Protein AF-A0A1V2PSK8-F1 (afdb_monomer_lite)

Secondary structure (DSSP, 8-state):
--HHHHHHHHHHHHHTPPTT--TTT-SS-TTTTTTPPTT-EE----SSEEEEEEEEEETTSPEEEEEEEEEESSHHHHHHHHHH-EEEEEETTEEPPEEEEEEEEEEEEETTEEEEEEEEEEEEEEPPPPSEEEEEEEEEEETTEEEEEEEEEEEE--

Foldseek 3Di:
DDPQVLQQQQQQVQQAADVPLRLQDDQEAPNQPPPADPQAREHYWHFAEEGEYEDEAELQHKYKYALDKDWAADQVVRVLQLVQKDKFKAKQNHTFQWDWFHFDWHWHAHNVGIDITTMTHTMGIGGRDDQDWMKMWMWMDGDPGTTIYIYTYHYDHD

Sequence (158 aa):
MTPQRLQTLWWSWASSAAPGQSPVEDATGQYCGDSQPFGVWLVAGTASGTADRHCQVPAALPLAGPAAAQVTKDQNDCAAFLAAAKGEVLLDGKPVQLEKMEPTKITYETEQGSKEGFSCGLWFRANPLSPGQHTLTLRGSSGSFANEVNYDLAVVKL

pLDDT: mean 97.34, std 2.77, range [70.44, 98.88]

Radius of gyration: 14.54 Å; chains: 1; bounding box: 32×29×35 Å

Structure (mmCIF, N/CA/C/O backbone):
data_AF-A0A1V2PSK8-F1
#
_entry.id   AF-A0A1V2PSK8-F1
#
loop_
_atom_site.group_PDB
_atom_site.id
_atom_site.type_symbol
_atom_site.label_atom_id
_atom_site.label_alt_id
_atom_site.label_comp_id
_atom_site.label_asym_id
_atom_site.label_entity_id
_atom_site.label_seq_id
_atom_site.pdbx_PDB_ins_code
_atom_site.Cartn_x
_atom_site.Cartn_y
_atom_site.Cartn_z
_atom_site.occupancy
_atom_site.B_iso_or_equiv
_atom_site.auth_seq_id
_atom_site.auth_comp_id
_atom_site.auth_asym_id
_atom_site.auth_atom_id
_atom_site.pdbx_PDB_model_num
ATOM 1 N N . MET A 1 1 ? 7.914 -8.347 9.349 1.00 90.50 1 MET A N 1
ATOM 2 C CA . MET A 1 1 ? 7.860 -8.603 7.890 1.00 90.50 1 MET A CA 1
ATOM 3 C C . MET A 1 1 ? 8.878 -7.709 7.199 1.00 90.50 1 MET A C 1
ATOM 5 O O . MET A 1 1 ? 8.917 -6.532 7.528 1.00 90.50 1 MET A O 1
ATOM 9 N N . THR A 1 2 ? 9.701 -8.236 6.288 1.00 96.56 2 THR A N 1
ATOM 10 C CA . THR A 1 2 ? 10.704 -7.426 5.566 1.00 96.56 2 THR A CA 1
ATOM 11 C C . THR A 1 2 ? 10.044 -6.471 4.554 1.00 96.56 2 THR A C 1
ATOM 13 O O . THR A 1 2 ? 8.905 -6.720 4.140 1.00 96.56 2 THR A O 1
ATOM 16 N N . PRO A 1 3 ? 10.725 -5.391 4.123 1.00 97.00 3 PRO A N 1
ATOM 17 C CA . PRO A 1 3 ? 10.239 -4.499 3.062 1.00 97.00 3 PRO A CA 1
ATOM 18 C C . PRO A 1 3 ? 9.904 -5.230 1.759 1.00 97.00 3 PRO A C 1
ATOM 20 O O . PRO A 1 3 ? 8.795 -5.101 1.250 1.00 97.00 3 PRO A O 1
ATOM 23 N N . GLN A 1 4 ? 10.806 -6.082 1.264 1.00 98.00 4 GLN A N 1
ATOM 24 C CA . GLN A 1 4 ? 10.581 -6.857 0.039 1.00 98.00 4 GLN A CA 1
ATOM 25 C C . GLN A 1 4 ? 9.354 -7.777 0.140 1.00 98.00 4 GLN A C 1
ATOM 27 O O . GLN A 1 4 ? 8.572 -7.875 -0.808 1.00 98.00 4 GLN A O 1
ATOM 32 N N . ARG A 1 5 ? 9.149 -8.430 1.296 1.00 98.06 5 ARG A N 1
ATOM 33 C CA . ARG A 1 5 ? 7.998 -9.320 1.498 1.00 98.06 5 ARG A CA 1
ATOM 34 C C . ARG A 1 5 ? 6.679 -8.553 1.538 1.00 98.06 5 ARG A C 1
ATOM 36 O O . ARG A 1 5 ? 5.718 -9.039 0.954 1.00 98.06 5 ARG A O 1
ATOM 43 N N . LEU A 1 6 ? 6.632 -7.380 2.179 1.00 98.62 6 LEU A N 1
ATOM 44 C CA . LEU A 1 6 ? 5.431 -6.533 2.167 1.00 98.62 6 LEU A CA 1
ATOM 45 C C . LEU A 1 6 ? 5.077 -6.113 0.740 1.00 98.62 6 LEU A C 1
ATOM 47 O O . LEU A 1 6 ? 3.944 -6.311 0.321 1.00 98.62 6 LEU A O 1
ATOM 51 N N . GLN A 1 7 ? 6.055 -5.604 -0.012 1.00 98.69 7 GLN A N 1
ATOM 52 C CA . GLN A 1 7 ? 5.845 -5.182 -1.398 1.00 98.69 7 GLN A CA 1
ATOM 53 C C . GLN A 1 7 ? 5.342 -6.344 -2.265 1.00 98.69 7 GLN A C 1
ATOM 55 O O . GLN A 1 7 ? 4.351 -6.204 -2.972 1.00 98.69 7 GLN A O 1
ATOM 60 N N . THR A 1 8 ? 5.961 -7.522 -2.142 1.00 98.62 8 THR A N 1
ATOM 61 C CA . THR A 1 8 ? 5.527 -8.739 -2.847 1.00 98.62 8 THR A CA 1
ATOM 62 C C . THR A 1 8 ? 4.082 -9.114 -2.514 1.00 98.62 8 THR A C 1
ATOM 64 O O . THR A 1 8 ? 3.291 -9.369 -3.420 1.00 98.62 8 THR A O 1
ATOM 67 N N . LEU A 1 9 ? 3.726 -9.145 -1.225 1.00 98.44 9 LEU A N 1
ATOM 68 C CA . LEU A 1 9 ? 2.376 -9.498 -0.782 1.00 98.44 9 LEU A CA 1
ATOM 69 C C . LEU A 1 9 ? 1.341 -8.493 -1.276 1.00 98.44 9 LEU A C 1
ATOM 71 O O . LEU A 1 9 ? 0.308 -8.901 -1.793 1.00 98.44 9 LEU A O 1
ATOM 75 N N . TRP A 1 10 ? 1.634 -7.200 -1.148 1.00 98.69 10 TRP A N 1
ATOM 76 C CA . TRP A 1 10 ? 0.705 -6.147 -1.526 1.00 98.69 10 TRP A CA 1
ATOM 77 C C . TRP A 1 10 ? 0.443 -6.121 -3.028 1.00 98.69 10 TRP A C 1
ATOM 79 O O . TRP A 1 10 ? -0.715 -6.144 -3.438 1.00 98.69 10 TRP A O 1
ATOM 89 N N . TRP A 1 11 ? 1.496 -6.168 -3.852 1.00 98.56 11 TRP A N 1
ATOM 90 C CA . TRP A 1 11 ? 1.329 -6.204 -5.306 1.00 98.56 11 TRP A CA 1
ATOM 91 C C . TRP A 1 11 ? 0.656 -7.484 -5.781 1.00 98.56 11 TRP A C 1
ATOM 93 O O . TRP A 1 11 ? -0.156 -7.409 -6.700 1.00 98.56 11 TRP A O 1
ATOM 103 N N . SER A 1 12 ? 0.938 -8.627 -5.146 1.00 98.56 12 SER A N 1
ATOM 104 C CA . SER A 1 12 ? 0.247 -9.879 -5.471 1.00 98.56 12 SER A CA 1
ATOM 105 C C . SER A 1 12 ? -1.241 -9.775 -5.156 1.00 98.56 12 SER A C 1
ATOM 107 O O . SER A 1 12 ? -2.07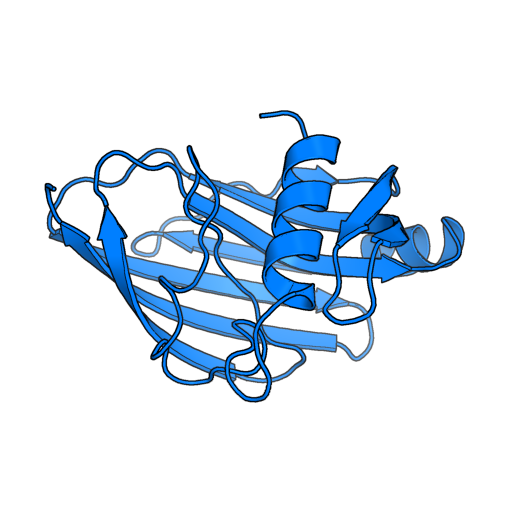2 -10.038 -6.016 1.00 98.56 12 SER A O 1
ATOM 109 N N . TRP A 1 13 ? -1.590 -9.338 -3.944 1.00 98.38 13 TRP A N 1
ATOM 110 C CA . TRP A 1 13 ? -2.980 -9.184 -3.513 1.00 98.38 13 TRP A CA 1
ATOM 111 C C . TRP A 1 13 ? -3.756 -8.214 -4.413 1.00 98.38 13 TRP A C 1
ATOM 113 O O . TRP A 1 13 ? -4.789 -8.580 -4.962 1.00 98.38 13 TRP A O 1
ATOM 123 N N . ALA A 1 14 ? -3.223 -7.013 -4.643 1.00 97.69 14 ALA A N 1
ATOM 124 C CA . ALA A 1 14 ? -3.907 -6.003 -5.443 1.00 97.69 14 ALA A CA 1
ATOM 125 C C . ALA A 1 14 ? -4.029 -6.395 -6.928 1.00 97.69 14 ALA A C 1
ATOM 127 O O . ALA A 1 14 ? -5.044 -6.101 -7.552 1.00 97.69 14 ALA A O 1
ATOM 128 N N . SER A 1 15 ? -3.019 -7.064 -7.501 1.00 97.31 15 SER A N 1
ATOM 129 C CA . SER A 1 15 ? -2.989 -7.394 -8.939 1.00 97.31 15 SER A CA 1
ATOM 130 C C . SER A 1 15 ? -3.676 -8.716 -9.299 1.00 97.31 15 SER A C 1
ATOM 132 O O . SER A 1 15 ? -3.849 -9.005 -10.485 1.00 97.31 15 SER A O 1
ATOM 134 N N . SER A 1 16 ? -4.016 -9.541 -8.306 1.00 97.06 16 SER A N 1
ATOM 135 C CA . SER A 1 16 ? -4.731 -10.816 -8.482 1.00 97.06 16 SER A CA 1
ATOM 136 C C . SER A 1 16 ? -6.204 -10.749 -8.080 1.00 97.06 16 SER A C 1
ATOM 138 O O . SER A 1 16 ? -6.888 -11.772 -8.097 1.00 97.06 16 SER A O 1
ATOM 140 N N . ALA A 1 17 ? -6.701 -9.556 -7.739 1.00 95.31 17 ALA A N 1
ATOM 141 C CA . ALA A 1 17 ? -8.114 -9.343 -7.472 1.00 95.31 17 ALA A CA 1
ATOM 142 C C . ALA A 1 17 ? -8.973 -9.784 -8.668 1.00 95.31 17 ALA A C 1
ATOM 144 O O . ALA A 1 17 ? -8.590 -9.598 -9.826 1.00 95.31 17 ALA A O 1
ATOM 145 N N . ALA A 1 18 ? -10.141 -10.363 -8.385 1.00 93.81 18 ALA A N 1
ATOM 146 C CA . ALA A 1 18 ? -11.064 -10.780 -9.432 1.00 93.81 18 ALA A CA 1
ATOM 147 C C . ALA A 1 18 ? -11.591 -9.565 -10.228 1.00 93.81 18 ALA A C 1
ATOM 149 O O . ALA A 1 18 ? -11.619 -8.443 -9.702 1.00 93.81 18 ALA A O 1
ATOM 150 N N . PRO A 1 19 ? -12.056 -9.760 -11.478 1.00 92.12 19 PRO A N 1
ATOM 151 C CA . PRO A 1 19 ? -12.594 -8.676 -12.293 1.00 92.12 19 PRO A CA 1
ATOM 152 C C . PRO A 1 19 ? -13.687 -7.876 -11.569 1.00 92.12 19 PRO A C 1
ATOM 154 O O . PRO A 1 19 ? -14.683 -8.435 -11.112 1.00 92.12 19 PRO A O 1
ATOM 157 N N . GLY A 1 20 ? -13.501 -6.556 -11.468 1.00 92.56 20 GLY A N 1
ATOM 158 C CA . GLY A 1 20 ? -14.429 -5.648 -10.780 1.00 92.56 20 GLY A CA 1
ATOM 159 C C . GLY A 1 20 ? -14.321 -5.625 -9.249 1.00 92.56 20 GLY A C 1
ATOM 160 O O . GLY A 1 20 ? -15.121 -4.948 -8.608 1.00 92.56 20 GLY A O 1
ATOM 161 N N . GLN A 1 21 ? -13.347 -6.332 -8.665 1.00 95.56 21 GLN A N 1
ATOM 162 C CA . GLN A 1 21 ? -13.107 -6.402 -7.214 1.00 95.56 21 GLN A CA 1
ATOM 163 C C . GLN A 1 21 ? -11.732 -5.855 -6.808 1.00 95.56 21 GLN A C 1
ATOM 165 O O . GLN A 1 21 ? -11.228 -6.150 -5.727 1.00 95.56 21 GLN A O 1
ATOM 170 N N . SER A 1 22 ? -11.087 -5.076 -7.681 1.00 95.75 22 SER A N 1
ATOM 171 C CA . SER A 1 22 ? -9.783 -4.487 -7.383 1.00 95.75 22 SER A CA 1
ATOM 172 C C . SER A 1 22 ? -9.868 -3.601 -6.134 1.00 95.75 22 SER A C 1
ATOM 174 O O . SER A 1 22 ? -10.619 -2.623 -6.138 1.00 95.75 22 SER A O 1
ATOM 176 N N . PRO A 1 23 ? -9.061 -3.854 -5.086 1.00 96.94 23 PRO A N 1
ATOM 177 C CA . PRO A 1 23 ? -9.070 -3.017 -3.889 1.00 96.94 23 PRO A CA 1
ATOM 178 C C . PRO A 1 23 ? -8.526 -1.605 -4.162 1.00 96.94 23 PRO A C 1
ATOM 180 O O . PRO A 1 23 ? -8.736 -0.699 -3.361 1.00 96.94 23 PRO A O 1
ATOM 183 N N . VAL A 1 24 ? -7.824 -1.402 -5.284 1.00 97.31 24 VAL A N 1
ATOM 184 C CA . VAL A 1 24 ? -7.344 -0.085 -5.731 1.00 97.31 24 VAL A CA 1
ATOM 185 C C . VAL A 1 24 ? -8.459 0.705 -6.422 1.00 97.31 24 VAL A C 1
ATOM 187 O O . VAL A 1 24 ? -8.505 1.924 -6.268 1.00 97.31 24 VAL A O 1
ATOM 190 N N . GLU A 1 25 ? -9.356 0.030 -7.145 1.00 96.88 25 GLU A N 1
ATOM 191 C CA . GLU A 1 25 ? -10.469 0.652 -7.885 1.00 96.88 25 GLU A CA 1
ATOM 192 C C . GLU A 1 25 ? -11.759 0.748 -7.057 1.00 96.88 25 GLU A C 1
ATOM 194 O O . GLU A 1 25 ? -12.628 1.562 -7.366 1.00 96.88 25 GLU A O 1
ATOM 199 N N . ASP A 1 26 ? -11.887 -0.042 -5.989 1.00 97.00 26 ASP A N 1
ATOM 200 C CA . ASP A 1 26 ? -13.017 0.022 -5.064 1.00 97.00 26 ASP A CA 1
ATOM 201 C C . ASP A 1 26 ? -13.038 1.367 -4.331 1.00 97.00 26 ASP A C 1
ATOM 203 O O . ASP A 1 26 ? -12.189 1.650 -3.483 1.00 97.00 26 ASP A O 1
ATOM 207 N N . ALA A 1 27 ? -14.019 2.206 -4.649 1.00 97.31 27 ALA A N 1
ATOM 208 C CA . ALA A 1 27 ? -14.172 3.520 -4.037 1.00 97.31 27 ALA A CA 1
ATOM 209 C C . ALA A 1 27 ? -14.806 3.477 -2.637 1.00 97.31 27 ALA A C 1
ATOM 211 O O . ALA A 1 27 ? -14.706 4.462 -1.915 1.00 97.31 27 ALA A O 1
ATOM 212 N N . THR A 1 28 ? -15.456 2.367 -2.269 1.00 97.81 28 THR A N 1
ATOM 213 C CA . THR A 1 28 ? -16.386 2.277 -1.123 1.00 97.81 28 THR A CA 1
ATOM 214 C C . THR A 1 28 ? -15.919 1.346 -0.010 1.00 97.81 28 THR A C 1
ATOM 216 O O . THR A 1 28 ? -16.398 1.437 1.121 1.00 97.81 28 THR A O 1
ATOM 219 N N . GLY A 1 29 ? -14.980 0.451 -0.310 1.00 96.81 29 GLY A N 1
ATOM 220 C CA . GLY A 1 29 ? -14.503 -0.564 0.621 1.00 96.81 29 GLY A CA 1
ATOM 221 C C . GLY A 1 29 ? -15.346 -1.842 0.638 1.00 96.81 29 GLY A C 1
ATOM 222 O O . GLY A 1 29 ? -15.168 -2.680 1.521 1.00 96.81 29 GLY A O 1
ATOM 223 N N . GLN A 1 30 ? -16.235 -2.027 -0.341 1.00 97.25 30 GLN A N 1
ATOM 224 C CA . GLN A 1 30 ? -17.027 -3.247 -0.498 1.00 97.25 30 GLN A CA 1
ATOM 225 C C . GLN A 1 30 ? -16.162 -4.522 -0.502 1.00 97.25 30 GLN A C 1
ATOM 227 O O . GLN A 1 30 ? -16.622 -5.559 -0.024 1.00 97.25 30 GLN A O 1
ATOM 232 N N . TYR A 1 31 ? -14.920 -4.445 -0.990 1.00 96.44 31 TYR A N 1
ATOM 233 C CA . TYR A 1 31 ? -14.020 -5.590 -1.160 1.00 96.44 31 TYR A CA 1
ATOM 234 C C . TYR A 1 31 ? -12.772 -5.531 -0.262 1.00 96.44 31 TYR A C 1
ATOM 236 O O . TYR A 1 31 ? -11.794 -6.233 -0.517 1.00 96.44 31 TYR A O 1
ATOM 244 N N . CYS A 1 32 ? -12.754 -4.719 0.810 1.00 94.25 32 CYS A N 1
ATOM 245 C CA . CYS A 1 32 ? -11.543 -4.555 1.638 1.00 94.25 32 CYS A CA 1
ATOM 246 C C . CYS A 1 32 ? -10.994 -5.872 2.205 1.00 94.25 32 CYS A C 1
ATOM 248 O O . CYS A 1 32 ? -9.787 -5.997 2.411 1.00 94.25 32 CYS A O 1
ATOM 250 N N . GLY A 1 33 ? -11.886 -6.806 2.541 1.00 94.12 33 GLY A N 1
ATOM 251 C CA . GLY A 1 33 ? -11.535 -8.078 3.170 1.00 94.12 33 GLY A CA 1
ATOM 252 C C . GLY A 1 33 ? -11.252 -9.209 2.194 1.00 94.12 33 GLY A C 1
ATOM 253 O O . GLY A 1 33 ? -10.835 -10.286 2.625 1.00 94.12 33 GLY A O 1
ATOM 254 N N . ASP A 1 34 ? -11.448 -8.979 0.900 1.00 96.69 34 ASP A N 1
ATOM 255 C CA . ASP A 1 34 ? -11.369 -10.039 -0.089 1.00 96.69 34 ASP A CA 1
ATOM 256 C C . ASP A 1 34 ? -9.918 -10.471 -0.291 1.00 96.69 34 ASP A C 1
ATOM 258 O O . ASP A 1 34 ? -9.012 -9.668 -0.529 1.00 96.69 34 ASP A O 1
ATOM 262 N N . SER A 1 35 ? -9.702 -11.784 -0.185 1.00 95.75 35 SER A N 1
ATOM 263 C CA . SER A 1 35 ? -8.418 -12.446 -0.442 1.00 95.75 35 SER A CA 1
ATOM 264 C C . SER A 1 35 ? -7.218 -11.851 0.315 1.00 95.75 35 SER A C 1
ATOM 266 O O . SER A 1 35 ? -6.082 -11.930 -0.156 1.00 95.75 35 SER A O 1
ATOM 268 N N . GLN A 1 36 ? -7.447 -11.274 1.499 1.00 96.81 36 GLN A N 1
ATOM 269 C CA . GLN A 1 36 ? -6.380 -10.769 2.366 1.00 96.81 36 GLN A CA 1
ATOM 270 C C . GLN A 1 36 ? -5.399 -11.897 2.746 1.00 96.81 36 GLN A C 1
ATOM 272 O O . GLN A 1 36 ? -5.827 -13.006 3.085 1.00 96.81 36 GLN A O 1
ATOM 277 N N . PRO A 1 37 ? -4.076 -11.655 2.711 1.00 96.00 37 PRO A N 1
ATOM 278 C CA . PRO A 1 37 ? -3.100 -12.672 3.071 1.00 96.00 37 PRO A CA 1
ATOM 279 C C . PRO A 1 37 ? -3.085 -12.934 4.581 1.00 96.00 37 PRO A C 1
ATOM 281 O O . PRO A 1 37 ? -3.455 -12.102 5.406 1.00 96.00 37 PRO A O 1
ATOM 284 N N . PHE A 1 38 ? -2.563 -14.095 4.972 1.00 93.00 38 PHE A N 1
ATOM 285 C CA . PHE A 1 38 ? -2.373 -14.409 6.385 1.00 93.00 38 PHE A CA 1
ATOM 286 C C . PHE A 1 38 ? -1.347 -13.473 7.055 1.00 93.00 38 PHE A C 1
ATOM 288 O O . PHE A 1 38 ? -0.267 -13.217 6.516 1.00 93.00 38 PHE A O 1
ATOM 295 N N . GLY A 1 39 ? -1.649 -13.038 8.283 1.00 94.81 39 GLY A N 1
ATOM 296 C CA . GLY A 1 39 ? -0.705 -12.355 9.177 1.00 94.81 39 GLY A CA 1
ATOM 297 C C . GLY A 1 39 ? -0.550 -10.843 8.973 1.00 94.81 39 GLY A C 1
ATOM 298 O O . GLY A 1 39 ? 0.229 -10.222 9.696 1.00 94.81 39 GLY A O 1
ATOM 299 N N . VAL A 1 40 ? -1.272 -10.239 8.027 1.00 97.88 40 VAL A N 1
ATOM 300 C CA . VAL A 1 40 ? -1.340 -8.783 7.827 1.00 97.88 40 VAL A CA 1
ATOM 301 C C . VAL A 1 40 ? -2.648 -8.422 7.136 1.00 97.88 40 VAL A C 1
ATOM 303 O O . VAL A 1 40 ? -3.087 -9.143 6.248 1.00 97.88 40 VAL A O 1
ATOM 306 N N . TRP A 1 41 ? -3.245 -7.299 7.517 1.00 98.44 41 TRP A N 1
ATOM 307 C CA . TRP A 1 41 ? -4.328 -6.693 6.756 1.00 98.44 41 TRP A CA 1
ATOM 308 C C . TRP A 1 41 ? -3.753 -5.608 5.847 1.00 98.44 41 TRP A C 1
ATOM 310 O O . TRP A 1 41 ? -3.211 -4.599 6.310 1.00 98.44 41 TRP A O 1
ATOM 320 N N . LEU A 1 42 ? -3.803 -5.844 4.543 1.00 98.75 42 LEU A N 1
ATOM 321 C CA . LEU A 1 42 ? -3.281 -4.929 3.545 1.00 98.75 42 LEU A CA 1
ATOM 322 C C . LEU A 1 42 ? -4.282 -3.811 3.269 1.00 98.75 42 LEU A C 1
ATOM 324 O O . LEU A 1 42 ? -5.473 -4.043 3.074 1.00 98.75 42 LEU A O 1
ATOM 328 N N . VAL A 1 43 ? -3.770 -2.586 3.232 1.00 98.69 43 VAL A N 1
ATOM 329 C CA . VAL A 1 43 ? -4.537 -1.375 2.944 1.00 98.69 43 VAL A CA 1
ATOM 330 C C . VAL A 1 43 ? -4.182 -0.895 1.547 1.00 98.69 43 VAL A C 1
ATOM 332 O O . VAL A 1 43 ? -3.002 -0.802 1.200 1.00 98.69 43 VAL A O 1
ATOM 335 N N . ALA A 1 44 ? -5.190 -0.607 0.731 1.00 98.31 44 ALA A N 1
ATOM 336 C CA . ALA A 1 44 ? -4.991 -0.123 -0.625 1.00 98.31 44 ALA A CA 1
ATOM 337 C C . ALA A 1 44 ? -4.990 1.411 -0.678 1.00 98.31 44 ALA A C 1
ATOM 339 O O . ALA A 1 44 ? -5.739 2.079 0.028 1.00 98.31 44 ALA A O 1
ATOM 340 N N . GLY A 1 45 ? -4.179 1.977 -1.570 1.00 97.12 45 GLY A N 1
ATOM 341 C CA . GLY A 1 45 ? -4.402 3.339 -2.053 1.00 97.12 45 GLY A CA 1
ATOM 342 C C . GLY A 1 45 ? -5.510 3.372 -3.114 1.00 97.12 45 GLY A C 1
ATOM 343 O O . GLY A 1 45 ? -6.307 2.441 -3.239 1.00 97.12 45 GLY A O 1
ATOM 344 N N . THR A 1 46 ? -5.527 4.433 -3.914 1.00 97.12 46 THR A N 1
ATOM 345 C CA . THR A 1 46 ? -6.248 4.491 -5.197 1.00 97.12 46 THR A CA 1
ATOM 346 C C . THR A 1 46 ? -5.318 5.016 -6.292 1.00 97.12 46 THR A C 1
ATOM 348 O O . THR A 1 46 ? -4.282 5.617 -5.984 1.00 97.12 46 THR A O 1
ATOM 351 N N . ALA A 1 47 ? -5.652 4.756 -7.557 1.00 90.62 47 ALA A N 1
ATOM 352 C CA . ALA A 1 47 ? -4.809 5.074 -8.706 1.00 90.62 47 ALA A CA 1
ATOM 353 C C . ALA A 1 47 ? -4.575 6.581 -8.878 1.00 90.62 47 ALA A C 1
ATOM 355 O O . ALA A 1 47 ? -3.470 6.979 -9.215 1.00 90.62 47 ALA A O 1
ATOM 356 N N . SER A 1 48 ? -5.585 7.423 -8.668 1.00 92.75 48 SER A N 1
ATOM 357 C CA . SER A 1 48 ? -5.504 8.888 -8.541 1.00 92.75 48 SER A CA 1
ATOM 358 C C . SER A 1 48 ? -6.872 9.404 -8.103 1.00 92.75 48 SER A C 1
ATOM 360 O O . SER A 1 48 ? -7.888 8.780 -8.405 1.00 92.75 48 SER A O 1
ATOM 362 N N . GLY A 1 49 ? -6.912 10.541 -7.413 1.00 96.69 49 GLY A N 1
ATOM 363 C CA . GLY A 1 49 ? -8.151 11.089 -6.862 1.00 96.69 49 GLY A CA 1
ATOM 364 C C . GLY A 1 49 ? -8.464 10.545 -5.471 1.00 96.69 49 GLY A C 1
ATOM 365 O O . GLY A 1 49 ? -7.549 10.277 -4.691 1.00 96.69 49 GLY A O 1
ATOM 366 N N . THR A 1 50 ? -9.751 10.430 -5.148 1.00 98.25 50 THR A N 1
ATOM 367 C CA . THR A 1 50 ? -10.207 10.170 -3.778 1.00 98.25 50 THR A CA 1
ATOM 368 C C . THR A 1 50 ? -11.062 8.914 -3.654 1.00 98.25 50 THR A C 1
ATOM 370 O O . THR A 1 50 ? -11.783 8.561 -4.587 1.00 98.25 50 THR A O 1
ATOM 373 N N . ALA A 1 51 ? -10.998 8.248 -2.501 1.00 98.44 51 ALA A N 1
ATOM 374 C CA . ALA A 1 51 ? -11.896 7.150 -2.138 1.00 98.44 51 ALA A CA 1
ATOM 375 C C . ALA A 1 51 ? -12.216 7.180 -0.636 1.00 98.44 51 ALA A C 1
ATOM 377 O O . ALA A 1 51 ? -11.337 7.481 0.173 1.00 98.44 51 ALA A O 1
ATOM 378 N N . ASP A 1 52 ? -13.446 6.817 -0.275 1.00 98.56 52 ASP A N 1
ATOM 379 C CA . ASP A 1 52 ? -13.936 6.785 1.105 1.00 98.56 52 ASP A CA 1
ATOM 380 C C . ASP A 1 52 ? -14.472 5.381 1.400 1.00 98.56 52 ASP A C 1
ATOM 382 O O . ASP A 1 52 ? -15.510 4.956 0.885 1.00 98.56 52 ASP A O 1
ATOM 386 N N . ARG A 1 53 ? -13.719 4.622 2.195 1.00 98.69 53 ARG A N 1
ATOM 387 C CA . ARG A 1 53 ? -13.885 3.178 2.349 1.00 98.69 53 ARG A CA 1
ATOM 388 C C . ARG A 1 53 ? -14.347 2.804 3.742 1.00 98.69 53 ARG A C 1
ATOM 390 O O . ARG A 1 53 ? -13.787 3.267 4.727 1.00 98.69 53 ARG A O 1
ATOM 397 N N . HIS A 1 54 ? -15.296 1.882 3.822 1.00 98.44 54 HIS A N 1
ATOM 398 C CA . HIS A 1 54 ? -15.749 1.313 5.087 1.00 98.44 54 HIS A CA 1
ATOM 399 C C . HIS A 1 54 ? -15.346 -0.157 5.136 1.00 98.44 54 HIS A C 1
ATOM 401 O O . HIS A 1 54 ? -15.803 -0.948 4.314 1.00 98.44 54 HIS A O 1
ATOM 407 N N . CYS A 1 55 ? -14.496 -0.535 6.090 1.00 98.19 55 CYS A N 1
ATOM 408 C CA . CYS A 1 55 ? -13.981 -1.900 6.179 1.00 98.19 55 CYS A CA 1
ATOM 409 C C . CYS A 1 55 ? -14.138 -2.470 7.588 1.00 98.19 55 CYS A C 1
ATOM 411 O O . CYS A 1 55 ? -13.893 -1.792 8.586 1.00 98.19 55 CYS A O 1
ATOM 413 N N . GLN A 1 56 ? -14.440 -3.763 7.675 1.00 97.44 56 GLN A N 1
ATOM 414 C CA . GLN A 1 56 ? -14.292 -4.522 8.912 1.00 97.44 56 GLN A CA 1
ATOM 415 C C . GLN A 1 56 ? -12.893 -5.146 8.968 1.00 97.44 56 GLN A C 1
ATOM 417 O O . GLN A 1 56 ? -12.466 -5.773 8.001 1.00 97.44 56 GLN A O 1
ATOM 422 N N . VAL A 1 57 ? -12.183 -4.985 10.089 1.00 96.94 57 VAL A N 1
ATOM 423 C CA . VAL A 1 57 ? -10.792 -5.450 10.249 1.00 96.94 57 VAL A CA 1
ATOM 424 C C . VAL A 1 57 ? -10.647 -6.309 11.512 1.00 96.94 57 VAL A C 1
ATOM 426 O O . VAL A 1 57 ? -11.144 -5.926 12.572 1.00 96.94 57 VAL A O 1
ATOM 429 N N . PRO A 1 58 ? -9.937 -7.448 11.466 1.00 96.38 58 PRO A N 1
ATOM 430 C CA . PRO A 1 58 ? -9.624 -8.224 12.664 1.00 96.38 58 PRO A CA 1
ATOM 431 C C . PRO A 1 58 ? -8.652 -7.501 13.610 1.00 96.38 58 PRO A C 1
ATOM 433 O O . PRO A 1 58 ? -7.548 -7.133 13.212 1.00 96.38 58 PRO A O 1
ATOM 436 N N . ALA A 1 59 ? -8.996 -7.407 14.897 1.00 95.12 59 ALA A N 1
ATOM 437 C CA . ALA A 1 59 ? -8.187 -6.740 15.931 1.00 95.12 59 ALA A CA 1
ATOM 438 C C . ALA A 1 59 ? -6.791 -7.355 16.164 1.00 95.12 59 ALA A C 1
ATOM 440 O O . ALA A 1 59 ? -5.940 -6.748 16.805 1.00 95.12 59 ALA A O 1
ATOM 441 N N . ALA A 1 60 ? -6.552 -8.579 15.685 1.00 92.75 60 ALA A N 1
ATOM 442 C CA . ALA A 1 60 ? -5.283 -9.286 15.857 1.00 92.75 60 ALA A CA 1
ATOM 443 C C . ALA A 1 60 ? -4.268 -9.021 14.731 1.00 92.75 60 ALA A C 1
ATOM 445 O O . ALA A 1 60 ? -3.117 -9.449 14.844 1.00 92.75 60 ALA A O 1
ATOM 446 N N . LEU A 1 61 ? -4.671 -8.356 13.643 1.00 96.38 61 LEU A N 1
ATOM 447 C CA . LEU A 1 61 ? -3.822 -8.190 12.467 1.00 96.38 61 LEU A CA 1
ATOM 448 C C . LEU A 1 61 ? -3.184 -6.797 12.418 1.00 96.38 61 LEU A C 1
ATOM 450 O O . LEU A 1 61 ? -3.882 -5.799 12.593 1.00 96.38 61 LEU A O 1
ATOM 454 N N . PRO A 1 62 ? -1.869 -6.702 12.150 1.00 97.81 62 PRO A N 1
ATOM 455 C CA . PRO A 1 62 ? -1.252 -5.424 11.832 1.00 97.81 62 PRO A CA 1
ATOM 456 C C . PRO A 1 62 ? -1.763 -4.916 10.480 1.00 97.81 62 PRO A C 1
ATOM 458 O O . PRO A 1 62 ? -2.080 -5.712 9.593 1.00 97.81 62 PRO A O 1
ATOM 461 N N . LEU A 1 63 ? -1.772 -3.596 10.308 1.00 98.62 63 LEU A N 1
ATOM 462 C CA . LEU A 1 63 ? -2.112 -2.939 9.045 1.00 98.62 63 LEU A CA 1
ATOM 463 C C . LEU A 1 63 ? -0.838 -2.554 8.293 1.00 98.62 63 LEU A C 1
ATOM 465 O O . LEU A 1 63 ? 0.138 -2.107 8.905 1.00 98.62 63 LEU A O 1
ATOM 469 N N . ALA A 1 64 ? -0.837 -2.688 6.970 1.00 98.75 64 ALA A N 1
ATOM 470 C CA . ALA A 1 64 ? 0.255 -2.189 6.139 1.00 98.75 64 ALA A CA 1
ATOM 471 C C . ALA A 1 64 ? -0.208 -1.848 4.722 1.00 98.75 64 ALA A C 1
ATOM 473 O O . ALA A 1 64 ? -1.043 -2.540 4.146 1.00 98.75 64 ALA A O 1
ATOM 474 N N . GLY A 1 65 ? 0.385 -0.821 4.128 1.00 98.56 65 GLY A N 1
ATOM 475 C CA . GLY A 1 65 ? 0.075 -0.421 2.760 1.00 98.56 65 GLY A CA 1
ATOM 476 C C . GLY A 1 65 ? 0.905 0.776 2.307 1.00 98.56 65 GLY A C 1
ATOM 477 O O . GLY A 1 65 ? 1.656 1.348 3.105 1.00 98.56 65 GLY A O 1
ATOM 478 N N . PRO A 1 66 ? 0.814 1.148 1.026 1.00 98.56 66 PRO A N 1
ATOM 479 C CA . PRO A 1 66 ? 1.491 2.317 0.504 1.00 98.56 66 PRO A CA 1
ATOM 480 C C . PRO A 1 66 ? 0.626 3.570 0.653 1.00 98.56 66 PRO A C 1
ATOM 482 O O . PRO A 1 66 ? -0.567 3.553 0.365 1.00 98.56 66 PRO A O 1
ATOM 485 N N . ALA A 1 67 ? 1.254 4.684 1.021 1.00 98.44 67 ALA A N 1
ATOM 486 C CA . ALA A 1 67 ? 0.701 6.005 0.734 1.00 98.44 67 ALA A CA 1
ATOM 487 C C . ALA A 1 67 ? 0.871 6.321 -0.763 1.00 98.44 67 ALA A C 1
ATOM 489 O O . ALA A 1 67 ? -0.069 6.711 -1.446 1.00 98.44 67 ALA A O 1
ATOM 490 N N . ALA A 1 68 ? 2.070 6.062 -1.291 1.00 98.31 68 ALA A N 1
ATOM 491 C CA . ALA A 1 68 ? 2.406 6.167 -2.706 1.00 98.31 68 ALA A CA 1
ATOM 492 C C . ALA A 1 68 ? 3.397 5.057 -3.057 1.00 98.31 68 ALA A C 1
ATOM 494 O O . ALA A 1 68 ? 4.469 4.987 -2.458 1.00 98.31 68 ALA A O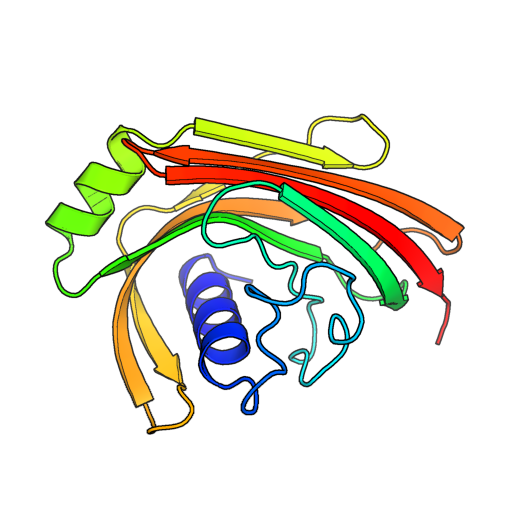 1
ATOM 495 N N . ALA A 1 69 ? 3.072 4.199 -4.016 1.00 98.12 69 ALA A N 1
ATOM 496 C CA . ALA A 1 69 ? 3.981 3.158 -4.478 1.00 98.12 69 ALA A CA 1
ATOM 497 C C . ALA A 1 69 ? 3.755 2.854 -5.951 1.00 98.12 69 ALA A C 1
ATOM 499 O O . ALA A 1 69 ? 2.670 3.076 -6.488 1.00 98.12 69 ALA 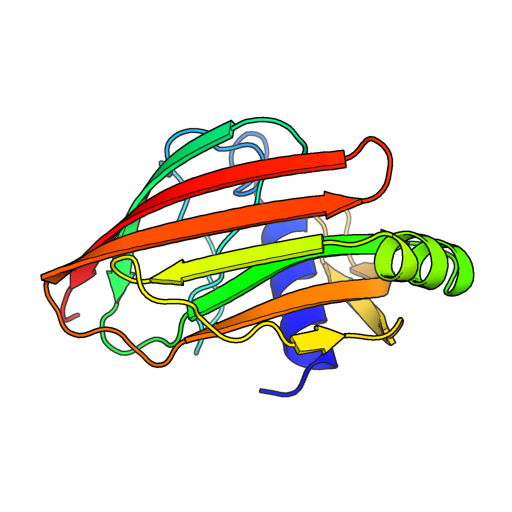A O 1
ATOM 500 N N . GLN A 1 70 ? 4.786 2.302 -6.577 1.00 97.44 70 GLN A N 1
ATOM 501 C CA . GLN A 1 70 ? 4.728 1.841 -7.952 1.00 97.44 70 GLN A CA 1
ATOM 502 C C . GLN A 1 70 ? 5.522 0.542 -8.089 1.00 97.44 70 GLN A C 1
ATOM 504 O O . GLN A 1 70 ? 6.490 0.314 -7.362 1.00 97.44 70 GLN A O 1
ATOM 509 N N . VAL A 1 71 ? 5.098 -0.299 -9.032 1.00 98.12 71 VAL A N 1
ATOM 510 C CA . VAL A 1 71 ? 5.911 -1.382 -9.577 1.00 98.12 71 VAL A CA 1
ATOM 511 C C . VAL A 1 71 ? 6.233 -1.062 -11.035 1.00 98.12 71 VAL A C 1
ATOM 513 O O . VAL A 1 71 ? 5.345 -0.728 -11.822 1.00 98.12 71 VAL A O 1
ATOM 516 N N . THR A 1 72 ? 7.510 -1.115 -11.394 1.00 98.25 72 THR A N 1
ATOM 517 C CA . THR A 1 72 ? 8.022 -0.770 -12.727 1.00 98.25 72 THR A CA 1
ATOM 518 C C . THR A 1 72 ? 8.864 -1.911 -13.291 1.00 98.25 72 THR A C 1
ATOM 520 O O . THR A 1 72 ? 9.280 -2.820 -12.573 1.00 98.25 72 THR A O 1
ATOM 523 N N . LYS A 1 73 ? 9.132 -1.884 -14.601 1.00 97.25 73 LYS A N 1
ATOM 524 C CA . LYS A 1 73 ? 10.060 -2.842 -15.229 1.00 97.25 73 LYS A CA 1
ATOM 525 C C . LYS A 1 73 ? 11.525 -2.482 -14.967 1.00 97.25 73 LYS A C 1
ATOM 527 O O . LYS A 1 73 ? 12.348 -3.380 -14.829 1.00 97.25 73 LYS A O 1
ATOM 532 N N . ASP A 1 74 ? 11.829 -1.186 -14.901 1.00 95.88 74 ASP A N 1
ATOM 533 C CA . ASP A 1 74 ? 13.170 -0.642 -14.676 1.00 95.88 74 ASP A CA 1
ATOM 534 C C . ASP A 1 74 ? 13.283 -0.061 -13.258 1.00 95.88 74 ASP A C 1
ATOM 536 O O . ASP A 1 74 ? 12.393 0.649 -12.782 1.00 95.88 74 ASP A O 1
ATOM 540 N N . GLN A 1 75 ? 14.399 -0.347 -12.592 1.00 98.06 75 GLN A N 1
ATOM 541 C CA . GLN A 1 75 ? 14.748 0.203 -11.288 1.00 98.06 75 GLN A CA 1
ATOM 542 C C . GLN A 1 75 ? 14.793 1.743 -11.289 1.00 98.06 75 GLN A C 1
ATOM 544 O O . GLN A 1 75 ? 14.387 2.366 -10.306 1.00 98.06 75 GLN A O 1
ATOM 549 N N . ASN A 1 76 ? 15.263 2.354 -12.379 1.00 98.38 76 ASN A N 1
ATOM 550 C CA . ASN A 1 76 ? 15.412 3.802 -12.524 1.00 98.38 76 ASN A CA 1
ATOM 551 C C . ASN A 1 76 ? 14.062 4.519 -12.547 1.00 98.38 76 ASN A C 1
ATOM 553 O O . ASN A 1 76 ? 13.924 5.566 -11.918 1.00 98.38 76 ASN A O 1
ATOM 557 N N . ASP A 1 77 ? 13.057 3.936 -13.203 1.00 98.19 77 ASP A N 1
ATOM 558 C CA . ASP A 1 77 ? 11.701 4.492 -13.221 1.00 98.19 77 ASP A CA 1
ATOM 559 C C . ASP A 1 77 ? 11.113 4.517 -11.808 1.00 98.19 77 ASP A C 1
ATOM 561 O O . ASP A 1 77 ? 10.531 5.514 -11.377 1.00 98.19 77 ASP A O 1
ATOM 565 N N . CYS A 1 78 ? 11.333 3.442 -11.047 1.00 98.06 78 CYS A N 1
ATOM 566 C CA . CYS A 1 78 ? 10.907 3.389 -9.655 1.00 98.06 78 CYS A CA 1
ATOM 567 C C . CYS A 1 78 ? 11.673 4.412 -8.800 1.00 98.06 78 CYS A C 1
ATOM 569 O O . CYS A 1 78 ? 11.081 5.129 -7.995 1.00 98.06 78 CYS A O 1
ATOM 571 N N . ALA A 1 79 ? 12.989 4.542 -9.002 1.00 98.50 79 ALA A N 1
ATOM 572 C CA . ALA A 1 79 ? 13.797 5.542 -8.307 1.00 98.50 79 ALA A CA 1
ATOM 573 C C . ALA A 1 79 ? 13.308 6.972 -8.596 1.00 98.50 79 ALA A C 1
ATOM 575 O O . ALA A 1 79 ? 13.216 7.787 -7.677 1.00 98.50 79 ALA A O 1
ATOM 576 N N . ALA A 1 80 ? 12.949 7.268 -9.848 1.00 98.50 80 ALA A N 1
ATOM 577 C CA . ALA A 1 80 ? 12.415 8.563 -10.257 1.00 98.50 80 ALA A CA 1
ATOM 578 C C . ALA A 1 80 ? 11.054 8.849 -9.603 1.00 98.50 80 ALA A C 1
ATOM 580 O O . ALA A 1 80 ? 10.865 9.928 -9.035 1.00 98.50 80 ALA A O 1
ATOM 581 N N . PHE A 1 81 ? 10.143 7.868 -9.599 1.00 98.44 81 PHE A N 1
ATOM 582 C CA . PHE A 1 81 ? 8.875 7.963 -8.869 1.00 98.44 81 PHE A CA 1
ATOM 583 C C . PHE A 1 81 ? 9.114 8.251 -7.383 1.00 98.44 81 PHE A C 1
ATOM 585 O O . PHE A 1 81 ? 8.511 9.161 -6.813 1.00 98.44 81 PHE A O 1
ATOM 592 N N . LEU A 1 82 ? 10.023 7.508 -6.751 1.00 98.44 82 LEU A N 1
ATOM 593 C CA . LEU A 1 82 ? 10.310 7.630 -5.326 1.00 98.44 82 LEU A CA 1
ATOM 594 C C . LEU A 1 82 ? 10.990 8.955 -4.961 1.00 98.44 82 LEU A C 1
ATOM 596 O O . LEU A 1 82 ? 10.789 9.471 -3.861 1.00 98.44 82 LEU A O 1
ATOM 600 N N . ALA A 1 83 ? 11.804 9.512 -5.856 1.00 98.44 83 ALA A N 1
ATOM 601 C CA . ALA A 1 83 ? 12.461 10.800 -5.653 1.00 98.44 83 ALA A CA 1
ATOM 602 C C . ALA A 1 83 ? 11.458 11.963 -5.616 1.00 98.44 83 ALA A C 1
ATOM 604 O O . ALA A 1 83 ? 11.646 12.904 -4.845 1.00 98.44 83 ALA A O 1
ATOM 605 N N . ALA A 1 84 ? 10.387 11.886 -6.409 1.00 98.38 84 ALA A N 1
ATOM 606 C CA . ALA A 1 84 ? 9.311 12.876 -6.422 1.00 98.38 84 ALA A CA 1
ATOM 607 C C . ALA A 1 84 ? 8.196 12.583 -5.400 1.00 98.38 84 ALA A C 1
ATOM 609 O O . ALA A 1 84 ? 7.307 13.419 -5.215 1.00 98.38 84 ALA A O 1
ATOM 610 N N . ALA A 1 85 ? 8.230 11.417 -4.746 1.00 98.56 85 ALA A N 1
ATOM 611 C CA . ALA A 1 85 ? 7.153 10.968 -3.882 1.00 98.56 85 ALA A CA 1
ATOM 612 C C . ALA A 1 85 ? 7.037 11.800 -2.596 1.00 98.56 85 ALA A C 1
ATOM 614 O O . ALA A 1 85 ? 8.013 12.030 -1.878 1.00 98.56 85 ALA A O 1
ATOM 615 N N . LYS A 1 86 ? 5.806 12.182 -2.264 1.00 98.62 86 LYS A N 1
ATOM 616 C CA . LYS A 1 86 ? 5.409 12.715 -0.956 1.00 98.62 86 LYS A CA 1
ATOM 617 C C . LYS A 1 86 ? 4.250 11.889 -0.430 1.00 98.62 86 LYS A C 1
ATOM 619 O O . LYS A 1 86 ? 3.444 11.398 -1.220 1.00 98.62 86 LYS A O 1
ATOM 624 N N . GLY A 1 87 ? 4.142 11.766 0.885 1.00 98.38 87 GLY A N 1
ATOM 625 C CA . GLY A 1 87 ? 3.013 11.076 1.479 1.00 98.38 87 GLY A CA 1
ATOM 626 C C . GLY A 1 87 ? 2.821 11.387 2.950 1.00 98.38 87 GLY A C 1
ATOM 627 O O . GLY A 1 87 ? 3.733 11.861 3.627 1.00 98.38 87 GLY A O 1
ATOM 628 N N . GLU A 1 88 ? 1.617 11.100 3.414 1.00 98.69 88 GLU A N 1
ATOM 629 C CA . GLU A 1 88 ? 1.175 11.215 4.795 1.00 98.69 88 GLU A CA 1
ATOM 630 C C . GLU A 1 88 ? 0.223 10.054 5.089 1.00 98.69 88 GLU A C 1
ATOM 632 O O . GLU A 1 88 ? -0.584 9.669 4.241 1.00 98.69 88 GLU A O 1
ATOM 637 N N . VAL A 1 89 ? 0.323 9.493 6.291 1.00 98.88 89 VAL A N 1
ATOM 638 C CA . VAL A 1 89 ? -0.668 8.550 6.809 1.00 98.88 89 VAL A CA 1
ATOM 639 C C . VAL A 1 89 ? -1.068 9.003 8.199 1.00 98.88 89 VAL A C 1
ATOM 641 O O . VAL A 1 89 ? -0.201 9.252 9.038 1.00 98.88 89 VAL A O 1
ATOM 644 N N . LEU A 1 90 ? -2.371 9.103 8.439 1.00 98.88 90 LEU A N 1
ATOM 645 C CA . LEU A 1 90 ? -2.944 9.466 9.729 1.00 98.88 90 LEU A CA 1
ATOM 646 C C . LEU A 1 90 ? -3.804 8.311 10.232 1.00 98.88 90 LEU A C 1
ATOM 648 O O . LEU A 1 90 ? -4.703 7.876 9.523 1.00 98.88 90 LEU A O 1
ATOM 652 N N . LEU A 1 91 ? -3.552 7.846 11.451 1.00 98.81 91 LEU A N 1
ATOM 653 C CA . LEU A 1 91 ? -4.393 6.891 12.170 1.00 98.81 91 LEU A CA 1
ATOM 654 C C . LEU A 1 91 ? -5.020 7.613 13.362 1.00 98.81 91 LEU A C 1
ATOM 656 O O . LEU A 1 91 ? -4.296 8.127 14.217 1.00 98.81 91 LEU A O 1
ATOM 660 N N . ASP A 1 92 ? -6.347 7.696 13.401 1.00 98.62 92 ASP A N 1
ATOM 661 C CA . ASP A 1 92 ? -7.110 8.483 14.378 1.00 98.62 92 ASP A CA 1
ATOM 662 C C . ASP A 1 92 ? -6.602 9.936 14.476 1.00 98.62 92 ASP A C 1
ATOM 664 O O . ASP A 1 92 ? -6.409 10.497 15.559 1.00 98.62 92 ASP A O 1
ATOM 668 N N . GLY A 1 93 ? -6.288 10.526 13.316 1.00 98.31 93 GLY A N 1
ATOM 669 C CA . GLY A 1 93 ? -5.717 11.870 13.188 1.00 98.31 93 GLY A CA 1
ATOM 670 C C . GLY A 1 93 ? -4.244 12.003 13.603 1.00 98.31 93 GLY A C 1
ATOM 671 O O . GLY A 1 93 ? -3.696 13.103 13.533 1.00 98.31 93 GLY A O 1
ATOM 672 N N . LYS A 1 94 ? -3.577 10.921 14.025 1.00 98.56 94 LYS A N 1
ATOM 673 C CA . LYS A 1 94 ? -2.165 10.937 14.438 1.00 98.56 94 LYS A CA 1
ATOM 674 C C . LYS A 1 94 ? -1.251 10.443 13.315 1.00 98.56 94 LYS A C 1
ATOM 676 O O . LYS A 1 94 ? -1.546 9.402 12.730 1.00 98.56 94 LYS A O 1
ATOM 681 N N . PRO A 1 95 ? -0.113 11.109 13.052 1.00 98.50 95 PRO A N 1
ATOM 682 C CA . PRO A 1 95 ? 0.829 10.659 12.035 1.00 98.50 95 PRO A CA 1
ATOM 683 C C . PRO A 1 95 ? 1.357 9.246 12.294 1.00 98.50 95 PRO A C 1
ATOM 685 O O . PRO A 1 95 ? 1.831 8.937 13.390 1.00 98.50 95 PRO A O 1
ATOM 688 N N . VAL A 1 96 ? 1.328 8.411 11.258 1.00 98.62 96 VAL A N 1
ATOM 689 C CA . VAL A 1 96 ? 2.009 7.115 11.200 1.00 98.62 96 VAL A CA 1
ATOM 690 C C . VAL A 1 96 ? 3.284 7.280 10.380 1.00 98.62 96 VAL A C 1
ATOM 692 O O . VAL A 1 96 ? 3.285 7.912 9.324 1.00 98.62 96 VAL A O 1
ATOM 695 N N . GLN A 1 97 ? 4.389 6.716 10.865 1.00 98.12 97 GLN A N 1
ATOM 696 C CA . GLN A 1 97 ? 5.669 6.810 10.173 1.00 98.12 97 GLN A CA 1
ATOM 697 C C . GLN A 1 97 ? 5.616 6.101 8.813 1.00 98.12 97 GLN A C 1
ATOM 699 O O . GLN A 1 97 ? 5.220 4.938 8.717 1.00 98.12 97 GLN A O 1
ATOM 704 N N . LEU A 1 98 ? 6.088 6.804 7.782 1.00 98.62 98 LEU A N 1
ATOM 705 C CA . LEU A 1 98 ? 6.327 6.240 6.462 1.00 98.62 98 LEU A CA 1
ATOM 706 C C . LEU A 1 98 ? 7.777 5.770 6.327 1.00 98.62 98 LEU A C 1
ATOM 708 O O . LEU A 1 98 ? 8.726 6.508 6.593 1.00 98.62 98 LEU A O 1
ATOM 712 N N . GLU A 1 99 ? 7.932 4.533 5.877 1.00 98.44 99 GLU A N 1
ATOM 713 C CA . GLU A 1 99 ? 9.178 3.924 5.439 1.00 98.44 99 GLU A CA 1
ATOM 714 C C . GLU A 1 99 ? 9.345 4.186 3.937 1.00 98.44 99 GLU A C 1
ATOM 716 O O . GLU A 1 99 ? 8.517 3.771 3.121 1.00 98.44 99 GLU A O 1
ATOM 721 N N . LYS A 1 100 ? 10.428 4.873 3.564 1.00 98.56 100 LYS A N 1
ATOM 722 C CA . LYS A 1 100 ? 10.840 4.998 2.166 1.00 98.56 100 LYS A CA 1
ATOM 723 C C . LYS A 1 100 ? 11.519 3.697 1.741 1.00 98.56 100 LYS A C 1
ATOM 725 O O . LYS A 1 100 ? 12.607 3.381 2.212 1.00 98.56 100 LYS A O 1
ATOM 730 N N . MET A 1 101 ? 10.861 2.943 0.867 1.00 98.56 101 MET A N 1
ATOM 731 C CA . MET A 1 101 ? 11.371 1.689 0.322 1.00 98.56 101 MET A CA 1
ATOM 732 C C . MET A 1 101 ? 11.979 1.935 -1.051 1.00 98.56 101 MET A C 1
ATOM 734 O O . MET A 1 101 ? 11.266 2.259 -2.002 1.00 98.56 101 MET A O 1
ATOM 738 N N . GLU A 1 102 ? 13.297 1.773 -1.130 1.00 98.44 102 GLU A N 1
ATOM 739 C CA . GLU A 1 102 ? 14.056 1.886 -2.373 1.00 98.44 102 GLU A CA 1
ATOM 740 C C . GLU A 1 102 ? 13.680 0.782 -3.378 1.00 98.44 102 GLU A C 1
ATOM 742 O O . GLU A 1 102 ? 13.193 -0.285 -2.975 1.00 98.44 102 GLU A O 1
ATOM 747 N N . PRO A 1 103 ? 13.926 1.010 -4.682 1.00 98.62 103 PRO A N 1
ATOM 748 C CA . PRO A 1 103 ? 13.644 0.040 -5.731 1.00 98.62 103 PRO A CA 1
ATOM 749 C C . PRO A 1 103 ? 14.188 -1.352 -5.409 1.00 98.62 103 PRO A C 1
ATOM 751 O O . PRO A 1 103 ? 15.393 -1.579 -5.314 1.00 98.62 103 PRO A O 1
ATOM 754 N N . T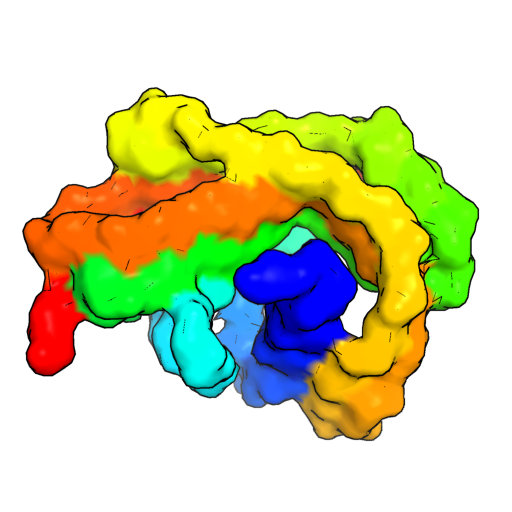HR A 1 104 ? 13.273 -2.298 -5.247 1.00 98.44 104 THR A N 1
ATOM 755 C CA . THR A 1 104 ? 13.568 -3.674 -4.858 1.00 98.44 104 THR A CA 1
ATOM 756 C C . THR A 1 104 ? 12.929 -4.618 -5.863 1.00 98.44 104 THR A C 1
ATOM 758 O O . THR A 1 104 ? 11.725 -4.527 -6.112 1.00 98.44 104 THR A O 1
ATOM 761 N N . LYS A 1 105 ? 13.710 -5.552 -6.420 1.00 98.56 105 LYS A N 1
ATOM 762 C CA . LYS A 1 105 ? 13.163 -6.581 -7.311 1.00 98.56 105 LYS A CA 1
ATOM 763 C C . LYS A 1 105 ? 12.197 -7.482 -6.533 1.00 98.56 105 LYS A C 1
ATOM 765 O O . LYS A 1 105 ? 12.549 -8.024 -5.481 1.00 98.56 105 LYS A O 1
ATOM 770 N N . ILE A 1 106 ? 10.991 -7.652 -7.058 1.00 98.69 106 ILE A N 1
ATOM 771 C CA . ILE A 1 106 ? 9.958 -8.538 -6.525 1.00 98.69 106 ILE A CA 1
ATOM 772 C C . ILE A 1 106 ? 9.403 -9.432 -7.633 1.00 98.69 106 ILE A C 1
ATOM 774 O O . ILE A 1 106 ? 9.401 -9.066 -8.810 1.00 98.69 106 ILE A O 1
ATOM 778 N N . THR A 1 107 ? 8.891 -10.584 -7.221 1.00 98.62 107 THR A N 1
ATOM 779 C CA . THR A 1 107 ? 8.036 -11.449 -8.034 1.00 98.62 107 THR A CA 1
ATOM 780 C C . THR A 1 107 ? 6.655 -11.408 -7.399 1.00 98.62 107 THR A C 1
ATOM 782 O O . THR A 1 107 ? 6.555 -11.597 -6.188 1.00 98.62 107 THR A O 1
ATOM 785 N N . TYR A 1 108 ? 5.617 -11.097 -8.166 1.00 98.31 108 TYR A N 1
ATOM 786 C CA . TYR A 1 108 ? 4.262 -10.907 -7.657 1.00 98.31 108 TYR A CA 1
ATOM 787 C C . TYR A 1 108 ? 3.232 -11.541 -8.587 1.00 98.31 108 TYR A C 1
ATOM 789 O O . TYR A 1 108 ? 3.445 -11.636 -9.795 1.00 98.31 108 TYR A O 1
ATOM 797 N N . GLU A 1 109 ? 2.114 -11.970 -8.015 1.00 98.00 109 GLU A N 1
ATOM 798 C CA . GLU A 1 109 ? 1.051 -12.639 -8.763 1.00 98.00 109 GLU A CA 1
ATOM 799 C C . GLU A 1 109 ? 0.074 -11.634 -9.375 1.00 98.00 109 GLU A C 1
ATOM 801 O O . GLU A 1 109 ? -0.279 -10.633 -8.753 1.00 98.00 109 GLU A O 1
ATOM 806 N N . THR A 1 110 ? -0.387 -11.910 -10.593 1.00 96.44 110 THR A N 1
ATOM 807 C CA . THR A 1 110 ? -1.531 -11.222 -11.201 1.00 96.44 110 THR A CA 1
ATOM 808 C C . THR A 1 110 ? -2.572 -12.236 -11.652 1.00 96.44 110 THR A C 1
ATOM 810 O O . THR A 1 110 ? -2.307 -13.437 -11.673 1.00 96.44 110 THR A O 1
ATOM 813 N N . GLU A 1 111 ? -3.747 -11.771 -12.073 1.00 91.81 111 GLU A N 1
ATOM 814 C CA . GLU A 1 111 ? -4.773 -12.646 -12.666 1.00 91.81 111 GLU A CA 1
ATOM 815 C C . GLU A 1 111 ? -4.236 -13.474 -13.861 1.00 91.81 111 GLU A C 1
ATOM 817 O O . GLU A 1 111 ? -4.691 -14.584 -14.117 1.00 91.81 111 GLU A O 1
ATOM 822 N N . GLN A 1 112 ? -3.220 -12.968 -14.572 1.00 92.81 112 GLN A N 1
ATOM 823 C CA . GLN A 1 112 ? -2.594 -13.630 -15.726 1.00 92.81 112 GLN A CA 1
ATOM 824 C C . GLN A 1 112 ? -1.344 -14.456 -15.362 1.00 92.81 112 GLN A C 1
ATOM 826 O O . GLN A 1 112 ? -0.628 -14.907 -16.259 1.00 92.81 112 GLN A O 1
ATOM 831 N N . GLY A 1 113 ? -1.067 -14.641 -14.069 1.00 95.44 113 GLY A N 1
ATOM 832 C CA . GLY A 1 113 ? 0.090 -15.367 -13.551 1.00 95.44 113 GLY A CA 1
ATOM 833 C C . GLY A 1 113 ? 1.210 -14.469 -13.022 1.00 95.44 113 GLY A C 1
ATOM 834 O O . GLY A 1 113 ? 1.080 -13.249 -12.913 1.00 95.44 113 GLY A O 1
ATOM 835 N N . SER A 1 114 ? 2.325 -15.106 -12.673 1.00 97.88 114 SER A N 1
ATOM 836 C CA . SER A 1 114 ? 3.441 -14.461 -11.983 1.00 97.88 114 SER A CA 1
ATOM 837 C C . SER A 1 114 ? 4.194 -13.466 -12.877 1.00 97.88 114 SER A C 1
ATOM 839 O O . SER A 1 114 ? 4.485 -13.746 -14.045 1.00 97.88 114 SER A O 1
ATOM 841 N N . LYS A 1 115 ? 4.541 -12.300 -12.323 1.00 98.12 115 LYS A N 1
ATOM 842 C CA . LYS A 1 115 ? 5.320 -11.236 -12.975 1.00 98.12 115 LYS A CA 1
ATOM 843 C C . LYS A 1 115 ? 6.506 -10.819 -12.117 1.00 98.12 115 LYS A C 1
ATOM 845 O O . LYS A 1 115 ? 6.494 -10.948 -10.897 1.00 98.12 115 LYS A O 1
ATOM 850 N N . GLU A 1 116 ? 7.522 -10.258 -12.764 1.00 98.25 116 GLU A N 1
ATOM 851 C CA . GLU A 1 116 ? 8.648 -9.613 -12.090 1.00 98.25 116 GLU A CA 1
ATOM 852 C C . GLU A 1 116 ? 8.649 -8.103 -12.342 1.00 98.25 116 GLU A C 1
ATOM 854 O O . GLU A 1 116 ? 8.267 -7.634 -13.417 1.00 98.25 116 GLU A O 1
ATOM 859 N N . GLY A 1 117 ? 9.128 -7.347 -11.358 1.00 98.38 117 GLY A N 1
ATOM 860 C CA . GLY A 1 117 ? 9.334 -5.906 -11.466 1.00 98.38 117 GLY A CA 1
ATOM 861 C C . GLY A 1 117 ? 10.122 -5.350 -10.286 1.00 98.38 117 GLY A C 1
ATOM 862 O O . GLY A 1 117 ? 10.497 -6.081 -9.368 1.00 98.38 117 GLY A O 1
ATOM 863 N N . PHE A 1 118 ? 10.366 -4.046 -10.304 1.00 98.75 118 PHE A N 1
ATOM 864 C CA . PHE A 1 118 ? 10.940 -3.300 -9.193 1.00 98.75 118 PHE A CA 1
ATOM 865 C C . PHE A 1 118 ? 9.831 -2.532 -8.496 1.00 98.75 118 PHE A C 1
ATOM 867 O O . PHE A 1 118 ? 9.173 -1.704 -9.117 1.00 98.75 118 PHE A O 1
ATOM 874 N N . SER A 1 119 ? 9.621 -2.818 -7.215 1.00 98.69 119 SER A N 1
ATOM 875 C CA . SER A 1 119 ? 8.707 -2.050 -6.376 1.00 98.69 119 SER A CA 1
ATOM 876 C C . SER A 1 119 ? 9.485 -1.055 -5.528 1.00 98.69 119 SER A C 1
ATOM 878 O O . SER A 1 119 ? 10.592 -1.344 -5.071 1.00 98.69 119 SER A O 1
ATOM 880 N N . CYS A 1 120 ? 8.883 0.105 -5.312 1.00 98.75 120 CYS A N 1
ATOM 881 C CA . CYS A 1 120 ? 9.359 1.160 -4.431 1.00 98.75 120 CYS A CA 1
ATOM 882 C C . CYS A 1 120 ? 8.162 1.964 -3.915 1.00 98.75 120 CYS A C 1
ATOM 884 O O . CYS A 1 120 ? 7.042 1.842 -4.420 1.00 98.75 120 CYS A O 1
ATOM 886 N N . GLY A 1 121 ? 8.381 2.808 -2.910 1.00 98.62 121 GLY A N 1
ATOM 887 C CA . GLY A 1 121 ? 7.346 3.732 -2.456 1.00 98.62 121 GLY A CA 1
ATOM 888 C C . GLY A 1 121 ? 7.526 4.235 -1.034 1.00 98.62 121 GLY A C 1
ATOM 889 O O . GLY A 1 121 ? 8.524 3.959 -0.369 1.00 98.62 121 GLY A O 1
ATOM 890 N N . LEU A 1 122 ? 6.510 4.947 -0.567 1.00 98.81 122 LEU A N 1
ATOM 891 C CA . LEU A 1 122 ? 6.314 5.350 0.816 1.00 98.81 122 LEU A CA 1
ATOM 892 C C . LEU A 1 122 ? 5.267 4.426 1.438 1.00 98.81 122 LEU A C 1
ATOM 894 O O . LEU A 1 122 ? 4.103 4.437 1.033 1.00 98.81 122 LEU A O 1
ATOM 898 N N . TRP A 1 123 ? 5.688 3.632 2.413 1.00 98.81 123 TRP A N 1
ATOM 899 C CA . TRP A 1 123 ? 4.889 2.559 2.999 1.00 98.81 123 TRP A CA 1
ATOM 900 C C . TRP A 1 123 ? 4.722 2.767 4.492 1.00 98.81 123 TRP A C 1
ATOM 902 O O . TRP A 1 123 ? 5.681 3.109 5.175 1.00 98.81 123 TRP A O 1
ATOM 912 N N . PHE A 1 124 ? 3.531 2.519 5.023 1.00 98.69 124 PHE A N 1
ATOM 913 C CA . PHE A 1 124 ? 3.311 2.527 6.465 1.00 98.69 124 PHE A CA 1
ATOM 914 C C . PHE A 1 124 ? 3.130 1.104 6.991 1.00 98.69 124 PHE A C 1
ATOM 916 O O . PHE A 1 124 ? 2.766 0.170 6.266 1.00 98.69 124 PHE A O 1
ATOM 923 N N . ARG A 1 125 ? 3.360 0.960 8.294 1.00 98.44 125 ARG A N 1
ATOM 924 C CA . ARG A 1 125 ? 2.955 -0.201 9.084 1.00 98.44 125 ARG A CA 1
ATOM 925 C C . ARG A 1 125 ? 2.359 0.315 10.381 1.00 98.44 125 ARG A C 1
ATOM 927 O O . ARG A 1 125 ? 2.934 1.207 11.001 1.00 98.44 125 ARG A O 1
ATOM 934 N N . ALA A 1 126 ? 1.247 -0.265 10.799 1.00 98.00 126 ALA A N 1
ATOM 935 C CA . ALA A 1 126 ? 0.659 -0.010 12.103 1.00 98.00 126 ALA A CA 1
ATOM 936 C C . ALA A 1 126 ? 0.501 -1.328 12.864 1.00 98.00 126 ALA A C 1
ATOM 938 O O . ALA A 1 126 ? 0.237 -2.384 12.281 1.00 98.00 126 ALA A O 1
ATOM 939 N N . ASN A 1 127 ? 0.681 -1.254 14.181 1.00 97.56 127 ASN A N 1
ATOM 940 C CA . ASN A 1 127 ? 0.367 -2.366 15.071 1.00 97.56 127 ASN A CA 1
ATOM 941 C C . ASN A 1 127 ? -1.131 -2.706 14.985 1.00 97.56 127 ASN A C 1
ATOM 943 O O . ASN A 1 127 ? -1.917 -1.854 14.561 1.00 97.56 127 ASN A O 1
ATOM 947 N N . PRO A 1 128 ? -1.535 -3.921 15.396 1.00 97.88 128 PRO A N 1
ATOM 948 C CA . PRO A 1 128 ? -2.947 -4.258 15.493 1.00 97.88 128 PRO A CA 1
ATOM 949 C C . PRO A 1 128 ? -3.710 -3.222 16.321 1.00 97.88 128 PRO A C 1
ATOM 951 O O . PRO A 1 128 ? -3.224 -2.758 17.359 1.00 97.88 128 PRO A O 1
ATOM 954 N N . LEU A 1 129 ? -4.888 -2.845 15.833 1.00 98.12 129 LEU A N 1
ATOM 955 C CA . LEU A 1 129 ? -5.735 -1.846 16.471 1.00 98.12 129 LEU A CA 1
ATOM 956 C C . LEU A 1 129 ? -6.596 -2.486 17.560 1.00 98.12 129 LEU A C 1
ATOM 958 O O . LEU A 1 129 ? -6.967 -3.660 17.486 1.00 98.12 129 LEU A O 1
ATOM 962 N N . SER A 1 130 ? -6.947 -1.700 18.575 1.00 97.50 130 SER A N 1
ATOM 963 C CA . SER A 1 130 ? -7.956 -2.115 19.546 1.00 97.50 130 SER A CA 1
ATOM 964 C C . SER A 1 130 ? -9.315 -2.320 18.865 1.00 97.50 130 SER A C 1
ATOM 966 O O . SER A 1 130 ? -9.621 -1.618 17.909 1.00 97.50 130 SER A O 1
ATOM 968 N N . PRO A 1 131 ? -10.174 -3.223 19.365 1.00 98.38 131 PRO A N 1
ATOM 969 C CA . PRO A 1 131 ? -11.553 -3.308 18.897 1.00 98.38 131 PRO A CA 1
ATOM 970 C C . PRO A 1 131 ? -12.290 -1.975 19.071 1.00 98.38 131 PRO A C 1
ATOM 972 O O . PRO A 1 131 ? -12.219 -1.375 20.145 1.00 98.38 131 PRO A O 1
ATOM 975 N N . GLY A 1 132 ? -13.022 -1.544 18.047 1.00 98.19 132 GLY A N 1
ATOM 976 C CA . GLY A 1 132 ? -13.677 -0.238 18.019 1.00 98.19 132 GLY A CA 1
ATOM 977 C C . GLY A 1 132 ? -13.695 0.389 16.628 1.00 98.19 132 GLY A C 1
ATOM 978 O O . GLY A 1 132 ? -13.346 -0.255 15.642 1.00 98.19 132 GLY A O 1
ATOM 979 N N . GLN A 1 133 ? -14.132 1.645 16.565 1.00 98.50 133 GLN A N 1
ATOM 980 C CA . GLN A 1 133 ? -14.088 2.450 15.346 1.00 98.50 133 GLN A CA 1
ATOM 981 C C . GLN A 1 133 ? -12.774 3.223 15.295 1.00 98.50 133 GLN A C 1
ATOM 983 O O . GLN A 1 133 ? -12.396 3.847 16.288 1.00 98.50 133 GLN A O 1
ATOM 988 N N . HIS A 1 134 ? -12.117 3.185 14.144 1.00 98.81 134 HIS A N 1
ATOM 989 C CA . HIS A 1 134 ? -10.869 3.891 13.879 1.00 98.81 134 HIS A CA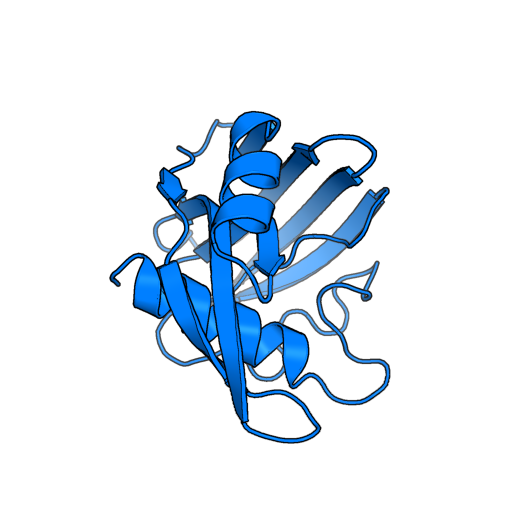 1
ATOM 990 C C . HIS A 1 134 ? -10.929 4.574 12.518 1.00 98.81 134 HIS A C 1
ATOM 992 O O . HIS A 1 134 ? -11.597 4.078 11.610 1.00 98.81 134 HIS A O 1
ATOM 998 N N . THR A 1 135 ? -10.194 5.672 12.361 1.00 98.81 135 THR A N 1
ATOM 999 C CA . THR A 1 135 ? -10.029 6.328 11.058 1.00 98.81 135 THR A CA 1
ATOM 1000 C C . THR A 1 135 ? -8.606 6.173 10.553 1.00 98.81 135 THR A C 1
ATOM 1002 O O . THR A 1 135 ? -7.642 6.292 11.312 1.00 98.81 135 THR A O 1
ATOM 1005 N N . LEU A 1 136 ? -8.454 5.908 9.258 1.00 98.88 136 LEU A N 1
ATOM 1006 C CA . LEU A 1 136 ? -7.155 5.848 8.597 1.00 98.88 136 LEU A CA 1
ATOM 1007 C C . LEU A 1 136 ? -7.198 6.669 7.306 1.00 98.88 136 LEU A C 1
ATOM 1009 O O . LEU A 1 136 ? -7.930 6.341 6.381 1.00 98.88 136 LEU A O 1
ATOM 1013 N N . THR A 1 137 ? -6.378 7.709 7.218 1.00 98.88 137 THR A N 1
ATOM 1014 C CA . THR A 1 137 ? -6.225 8.520 6.003 1.00 98.88 137 THR A CA 1
ATOM 1015 C C . THR A 1 137 ? -4.861 8.256 5.389 1.00 98.88 137 THR A C 1
ATOM 1017 O O . THR A 1 137 ? -3.849 8.305 6.088 1.00 98.88 137 THR A O 1
ATOM 1020 N N . LEU A 1 138 ? -4.823 8.009 4.082 1.00 98.69 138 LEU A N 1
ATOM 1021 C CA . LEU A 1 138 ? -3.605 7.882 3.292 1.00 98.69 138 LEU A CA 1
ATOM 1022 C C . LEU A 1 138 ? -3.593 8.978 2.236 1.00 98.69 138 LEU A C 1
ATOM 1024 O O . LEU A 1 138 ? -4.556 9.115 1.488 1.00 98.69 138 LEU A O 1
ATOM 1028 N N . ARG A 1 139 ? -2.493 9.717 2.137 1.00 98.75 139 ARG A N 1
ATOM 1029 C CA . ARG A 1 139 ? -2.252 10.687 1.067 1.00 98.75 139 ARG A CA 1
ATOM 1030 C C . ARG A 1 139 ? -0.920 10.394 0.419 1.00 98.75 139 ARG A C 1
ATOM 1032 O O . ARG A 1 139 ? 0.088 10.272 1.114 1.00 98.75 139 ARG A O 1
ATOM 1039 N N . GLY A 1 140 ? -0.897 10.330 -0.899 1.00 98.62 140 GLY A N 1
ATOM 1040 C CA . GLY A 1 140 ? 0.300 10.059 -1.677 1.00 98.62 140 GLY A CA 1
ATOM 1041 C C . GLY A 1 140 ? 0.335 10.898 -2.939 1.00 98.62 140 GLY A C 1
ATOM 1042 O O . GLY A 1 140 ? -0.690 11.180 -3.546 1.00 98.62 140 GLY A O 1
ATOM 1043 N N . SER A 1 141 ? 1.526 11.308 -3.359 1.00 98.62 141 SER A N 1
ATOM 1044 C CA . SER A 1 141 ? 1.711 11.985 -4.644 1.00 98.62 141 SER A CA 1
ATOM 1045 C C . SER A 1 141 ? 3.098 11.727 -5.206 1.00 98.62 141 SER A C 1
ATOM 1047 O O . SER A 1 141 ? 4.034 11.531 -4.433 1.00 98.62 141 SER A O 1
ATOM 1049 N N . SER A 1 142 ? 3.232 11.738 -6.529 1.00 98.31 142 SER A N 1
ATOM 1050 C CA . SER A 1 142 ? 4.505 11.716 -7.254 1.00 98.31 142 SER A CA 1
ATOM 1051 C C . SER A 1 142 ? 4.277 12.151 -8.705 1.00 98.31 142 SER A C 1
ATOM 1053 O O . SER A 1 142 ? 3.523 11.519 -9.443 1.00 98.31 142 SER A O 1
ATOM 1055 N N . GLY A 1 143 ? 4.896 13.252 -9.135 1.00 95.88 143 GLY A N 1
ATOM 1056 C CA . GLY A 1 143 ? 4.631 13.819 -10.461 1.00 95.88 143 GLY A CA 1
ATOM 1057 C C . GLY A 1 143 ? 3.157 14.215 -10.628 1.00 95.88 143 GLY A C 1
ATOM 1058 O O . GLY A 1 143 ? 2.650 1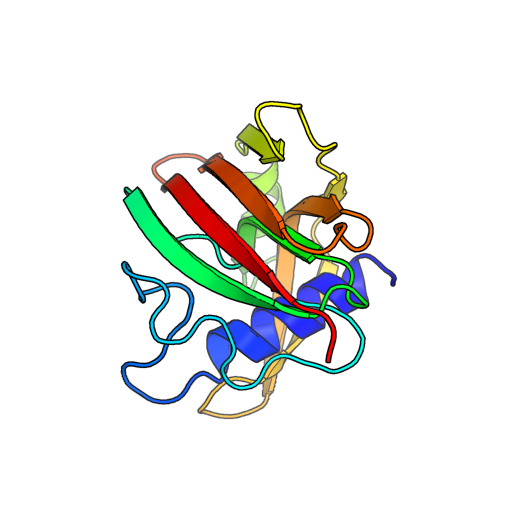5.027 -9.858 1.00 95.88 143 GLY A O 1
ATOM 1059 N N . SER A 1 144 ? 2.478 13.654 -11.633 1.00 95.19 144 SER A N 1
ATOM 1060 C CA . SER A 1 144 ? 1.040 13.865 -11.871 1.00 95.19 144 SER A CA 1
ATOM 1061 C C . SER A 1 144 ? 0.129 12.944 -11.052 1.00 95.19 144 SER A C 1
ATOM 1063 O O . SER A 1 144 ? -1.075 13.186 -10.999 1.00 95.19 144 SER A O 1
ATOM 1065 N N . PHE A 1 145 ? 0.677 11.900 -10.424 1.00 96.88 145 PHE A N 1
ATOM 1066 C CA . PHE A 1 145 ? -0.069 11.030 -9.522 1.00 96.88 145 PHE A CA 1
ATOM 1067 C C . PHE A 1 145 ? -0.330 11.760 -8.202 1.00 96.88 145 PHE A C 1
ATOM 1069 O O . PHE A 1 145 ? 0.601 12.279 -7.581 1.00 96.88 145 PHE A O 1
ATOM 1076 N N . ALA A 1 146 ? -1.584 11.758 -7.759 1.00 98.25 146 ALA A N 1
ATOM 1077 C CA . ALA A 1 146 ? -1.984 12.201 -6.431 1.00 98.25 146 ALA A CA 1
ATOM 1078 C C . ALA A 1 146 ? -3.228 11.432 -5.982 1.00 98.25 146 ALA A C 1
ATOM 1080 O O . ALA A 1 146 ? -4.183 11.296 -6.752 1.00 98.25 146 ALA A O 1
ATOM 1081 N N . ASN A 1 147 ? -3.226 10.948 -4.743 1.00 98.38 147 ASN A N 1
ATOM 1082 C CA . ASN A 1 147 ? -4.360 10.268 -4.146 1.00 98.38 147 ASN A CA 1
ATOM 1083 C C . ASN A 1 147 ? -4.628 10.709 -2.700 1.00 98.38 147 ASN A C 1
ATOM 1085 O O . ASN A 1 147 ? -3.739 11.182 -1.988 1.00 98.38 147 ASN A O 1
ATOM 1089 N N . GLU A 1 148 ? -5.874 10.517 -2.281 1.00 98.62 148 GLU A N 1
ATOM 1090 C CA . GLU A 1 148 ? -6.299 10.557 -0.886 1.00 98.62 148 GLU A CA 1
ATOM 1091 C C . GLU A 1 148 ? -7.318 9.442 -0.650 1.00 98.62 148 GLU A C 1
ATOM 1093 O O . GLU A 1 148 ? -8.296 9.319 -1.380 1.00 98.62 148 GLU A O 1
ATOM 1098 N N . VAL A 1 149 ? -7.091 8.597 0.346 1.00 98.75 149 VAL A N 1
ATOM 1099 C CA . VAL A 1 149 ? -8.045 7.553 0.719 1.00 98.75 149 VAL A CA 1
ATOM 1100 C C . VAL A 1 149 ? -8.350 7.675 2.194 1.00 98.75 149 VAL A C 1
ATOM 1102 O O . VAL A 1 149 ? -7.431 7.633 3.013 1.00 98.75 149 VAL A O 1
ATOM 1105 N N . ASN A 1 150 ? -9.630 7.785 2.522 1.00 98.81 150 ASN A N 1
ATOM 1106 C CA . ASN A 1 150 ? -10.116 7.761 3.891 1.00 98.81 150 ASN A CA 1
ATOM 1107 C C . ASN A 1 150 ? -10.759 6.409 4.166 1.00 98.81 150 ASN A C 1
ATOM 1109 O O . ASN A 1 150 ? -11.533 5.898 3.362 1.00 98.81 150 ASN A O 1
ATOM 1113 N N . TYR A 1 151 ? -10.420 5.828 5.304 1.00 98.81 151 TYR A N 1
ATOM 1114 C CA . TYR A 1 151 ? -10.956 4.569 5.776 1.00 98.81 151 TYR A CA 1
ATOM 1115 C C . TYR A 1 151 ? -11.659 4.775 7.110 1.00 98.81 151 TYR A C 1
ATOM 1117 O O . TYR A 1 151 ? -11.030 5.229 8.067 1.00 98.81 151 TYR A O 1
ATOM 1125 N N . ASP A 1 152 ? -12.906 4.327 7.180 1.00 98.75 152 ASP A N 1
ATOM 1126 C CA . ASP A 1 152 ? -13.613 4.041 8.419 1.00 98.75 152 ASP A CA 1
ATOM 1127 C C . ASP A 1 152 ? -13.467 2.545 8.722 1.00 98.75 152 ASP A C 1
ATOM 1129 O O . ASP A 1 152 ? -13.943 1.671 7.987 1.00 98.75 152 ASP A O 1
ATOM 1133 N N . LEU A 1 153 ? -12.738 2.239 9.793 1.00 98.62 153 LEU A N 1
ATOM 1134 C CA . LEU A 1 153 ? -12.369 0.882 10.175 1.00 98.62 153 LEU A CA 1
ATOM 1135 C C . LEU A 1 153 ? -13.189 0.426 11.381 1.00 98.62 153 LEU A C 1
ATOM 1137 O O . LEU A 1 153 ? -12.981 0.891 12.503 1.00 98.62 153 LEU A O 1
ATOM 1141 N N . ALA A 1 154 ? -14.053 -0.563 11.164 1.00 98.38 154 ALA A N 1
ATOM 1142 C CA . ALA A 1 154 ? -14.724 -1.295 12.228 1.00 98.38 154 ALA A CA 1
ATOM 1143 C C . ALA A 1 154 ? -13.847 -2.475 12.672 1.00 98.38 154 ALA A C 1
ATOM 1145 O O . ALA A 1 154 ? -13.864 -3.556 12.075 1.00 98.38 154 ALA A O 1
ATOM 1146 N N . VAL A 1 155 ? -13.062 -2.277 13.728 1.00 98.25 155 VAL A N 1
ATOM 1147 C CA . VAL A 1 155 ? -12.137 -3.287 14.245 1.00 98.25 155 VAL A CA 1
ATOM 1148 C C . VAL A 1 155 ? -12.872 -4.237 15.188 1.00 98.25 155 VAL A C 1
ATOM 1150 O O . VAL A 1 155 ? -13.399 -3.825 16.224 1.00 98.25 155 VAL A O 1
ATOM 1153 N N . VAL A 1 156 ? -12.896 -5.526 14.850 1.00 97.00 156 VAL A N 1
ATOM 1154 C CA . VAL A 1 156 ? -13.654 -6.551 15.582 1.00 97.00 156 VAL A CA 1
ATOM 1155 C C . VAL A 1 156 ? -12.751 -7.633 16.160 1.00 97.00 156 VAL A C 1
ATOM 1157 O O . VAL A 1 156 ? -11.719 -7.990 15.591 1.00 97.00 156 VAL A O 1
ATOM 1160 N N . LYS A 1 157 ? -13.152 -8.176 17.314 1.00 92.94 157 LYS A N 1
ATOM 1161 C CA . LYS A 1 157 ? -12.602 -9.445 17.797 1.00 92.94 157 LYS A CA 1
ATOM 1162 C C . LYS A 1 157 ? -13.226 -10.556 16.958 1.00 92.94 157 LYS A C 1
ATOM 1164 O O . LYS A 1 157 ? -14.448 -10.583 16.827 1.00 92.94 157 LYS A O 1
ATOM 1169 N N . LEU A 1 158 ? -12.382 -11.408 16.388 1.00 70.44 158 LEU A N 1
ATOM 1170 C CA . LEU A 1 158 ? -12.815 -12.675 15.807 1.00 70.44 158 LEU A CA 1
ATOM 1171 C C . LEU A 1 158 ? -13.080 -13.692 16.919 1.00 70.44 158 LEU A C 1
ATOM 1173 O O . LEU A 1 158 ? -12.366 -13.619 17.949 1.00 70.44 158 LEU A O 1
#